Protein AF-A0A6B9ZEC3-F1 (afdb_monomer)

InterPro domains:
  IPR025449 Wadjet protein JetB [PF13835] (4-52)

Sequence (70 aa):
MPV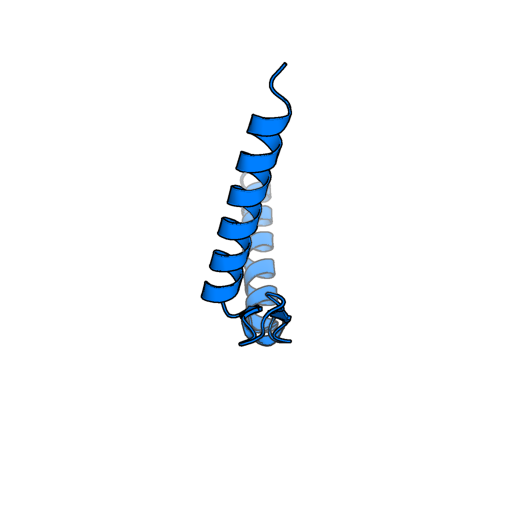ATDEAKQQDKVHTTINKIIDLGFLRKLDDQEQNYEIHRIIKGFVNAEVIDDTLRRLQQHAEDKQITE

Mean predicted aligned error: 12.52 Å

Radius of gyration: 20.13 Å; Cα contacts (8 Å, |Δi|>4): 31; chains: 1; bounding box: 41×38×44 Å

pLDDT: mean 82.17, std 13.35, range [50.72, 96.44]

Nearest PDB structures (foldseek):
  7el2-assembly1_B-2  TM=4.881E-01  e=1.914E+00  Acinetobacter baumannii
  4aih-assembly1_A  TM=4.759E-01  e=5.503E+00  Yersinia pseudotuberculosis YPIII
  2rdp-assembly1_A-2  TM=4.879E-01  e=4.780E+00  Geobacillus stearothermophilus

Structure (mmCIF, N/CA/C/O backbone):
data_AF-A0A6B9ZEC3-F1
#
_entry.id   AF-A0A6B9ZEC3-F1
#
loop_
_atom_site.group_PDB
_atom_site.id
_atom_site.type_symbol
_atom_site.label_atom_id
_atom_site.label_alt_id
_atom_site.label_comp_id
_atom_site.label_asym_id
_atom_site.label_entity_id
_atom_site.label_seq_id
_atom_site.pdbx_PDB_ins_code
_atom_site.Cartn_x
_atom_site.Cartn_y
_atom_site.Cartn_z
_atom_site.occupancy
_atom_site.B_iso_or_equiv
_atom_site.auth_seq_id
_atom_site.auth_comp_id
_atom_site.auth_asym_id
_atom_site.auth_atom_id
_atom_site.pdbx_PDB_model_num
ATOM 1 N N . MET A 1 1 ? -7.732 28.841 21.958 1.00 55.03 1 MET A N 1
ATOM 2 C CA . MET A 1 1 ? -7.031 27.540 22.000 1.00 55.03 1 MET A CA 1
ATOM 3 C C . MET A 1 1 ? -7.687 26.601 20.994 1.00 55.03 1 MET A C 1
ATOM 5 O O . MET A 1 1 ? -8.888 26.406 21.130 1.00 55.03 1 MET A O 1
ATOM 9 N N . PRO A 1 2 ? -6.959 26.047 20.006 1.00 55.00 2 PRO A N 1
ATOM 10 C CA . PRO A 1 2 ? -7.440 24.882 19.269 1.00 55.00 2 PRO A CA 1
ATOM 1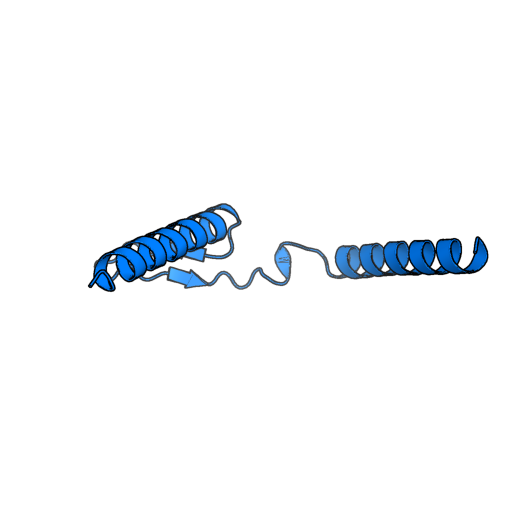1 C C . PRO A 1 2 ? -6.319 23.838 19.122 1.00 55.00 2 PRO A C 1
ATOM 13 O O . PRO A 1 2 ? -5.660 23.774 18.093 1.00 55.00 2 PRO A O 1
ATOM 16 N N . VAL A 1 3 ? -6.076 23.043 20.164 1.00 58.34 3 VAL A N 1
ATOM 17 C CA . VAL A 1 3 ? -5.162 21.881 20.088 1.00 58.34 3 VAL A CA 1
ATOM 18 C C . VAL A 1 3 ? -5.943 20.641 19.625 1.00 58.34 3 VAL A C 1
ATOM 20 O O . VAL A 1 3 ? -5.510 19.921 18.735 1.00 58.34 3 VAL A O 1
ATOM 23 N N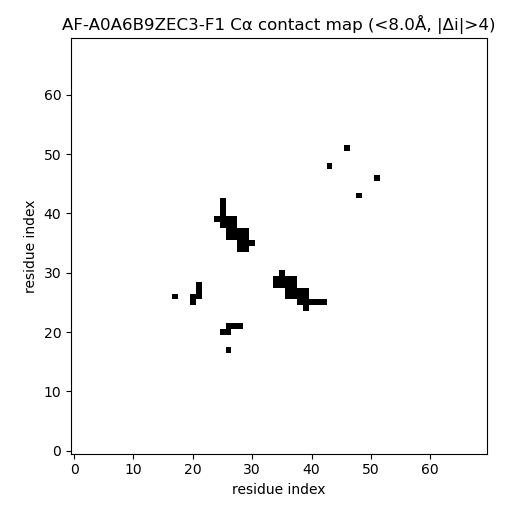 . ALA A 1 4 ? -7.182 20.483 20.107 1.00 61.31 4 ALA A N 1
ATOM 24 C CA . ALA A 1 4 ? -8.057 19.354 19.774 1.00 61.31 4 ALA A CA 1
ATOM 25 C C . ALA A 1 4 ? -8.407 19.231 18.274 1.00 61.31 4 ALA A C 1
ATOM 27 O O . ALA A 1 4 ? -8.599 18.129 17.767 1.00 61.31 4 ALA A O 1
ATOM 28 N N . THR A 1 5 ? -8.485 20.346 17.537 1.00 67.00 5 THR A N 1
ATOM 29 C CA . THR A 1 5 ? -8.752 20.316 16.085 1.00 67.00 5 THR A CA 1
ATOM 30 C C . THR A 1 5 ? -7.581 19.729 15.293 1.00 67.00 5 THR A C 1
ATOM 32 O O . THR A 1 5 ? -7.792 19.195 14.205 1.00 67.00 5 THR A O 1
ATOM 35 N N . ASP A 1 6 ? -6.357 19.840 15.811 1.00 79.69 6 ASP A N 1
ATOM 36 C CA . ASP A 1 6 ? -5.161 19.317 15.148 1.00 79.69 6 ASP A CA 1
ATOM 37 C C . ASP A 1 6 ? -5.040 17.801 15.358 1.00 79.69 6 ASP A C 1
ATOM 39 O O . ASP A 1 6 ? -4.853 17.050 14.403 1.00 79.69 6 ASP A O 1
ATOM 43 N N . GLU A 1 7 ? -5.300 17.332 16.582 1.00 82.44 7 GLU A N 1
ATOM 44 C CA . GLU A 1 7 ? -5.298 15.904 16.922 1.00 82.44 7 GLU A CA 1
ATOM 45 C C . GLU A 1 7 ? -6.317 15.107 16.097 1.00 82.44 7 GLU A C 1
ATOM 47 O O . GLU A 1 7 ? -5.974 14.065 15.539 1.00 82.44 7 GLU A O 1
ATOM 52 N N . ALA A 1 8 ? -7.544 15.615 15.934 1.00 86.25 8 ALA A N 1
ATOM 53 C CA . ALA A 1 8 ? -8.560 14.962 15.104 1.00 86.25 8 ALA A CA 1
ATOM 54 C C . ALA A 1 8 ? -8.102 14.821 13.639 1.00 86.25 8 ALA A C 1
ATOM 56 O O . ALA A 1 8 ? -8.163 13.738 13.059 1.00 86.25 8 ALA A O 1
ATOM 57 N N . LYS A 1 9 ? -7.540 15.891 13.059 1.00 86.50 9 LYS A N 1
ATOM 58 C CA . LYS A 1 9 ? -6.987 15.859 11.694 1.00 86.50 9 LYS A CA 1
ATOM 59 C C . LYS A 1 9 ? -5.803 14.906 11.572 1.00 86.50 9 LYS A C 1
ATOM 61 O O . LYS A 1 9 ? -5.584 14.326 10.507 1.00 86.50 9 LYS A O 1
ATOM 66 N N . GLN A 1 10 ? -5.002 14.775 12.623 1.00 88.56 10 GLN A N 1
ATOM 67 C CA . GLN A 1 10 ? -3.882 13.847 12.652 1.00 88.56 10 GLN A CA 1
ATOM 68 C C . GLN A 1 10 ? -4.373 12.396 12.662 1.00 88.56 10 GLN A C 1
ATOM 70 O O . GLN A 1 10 ? -3.867 11.593 11.879 1.00 88.56 10 GLN A O 1
ATOM 75 N N . GLN A 1 11 ? -5.392 12.078 13.464 1.00 88.75 11 GLN A N 1
ATOM 76 C CA . GLN A 1 11 ? -6.018 10.752 13.483 1.00 88.75 11 GLN A CA 1
ATOM 77 C C . GLN A 1 11 ? -6.618 10.389 12.117 1.00 88.75 11 GLN A C 1
ATOM 79 O O . GLN A 1 11 ? -6.343 9.311 11.588 1.00 88.75 11 GLN A O 1
ATOM 84 N N . ASP A 1 12 ? -7.321 11.322 11.472 1.00 91.19 12 ASP A N 1
ATOM 85 C CA . ASP A 1 12 ? -7.883 11.111 10.131 1.00 91.19 12 ASP A CA 1
ATOM 86 C C . ASP A 1 12 ? -6.799 10.814 9.082 1.00 91.19 12 ASP A C 1
ATOM 88 O O . ASP A 1 12 ? -6.954 9.936 8.224 1.00 91.19 12 ASP A O 1
ATOM 92 N N . LYS A 1 13 ? -5.660 11.517 9.155 1.00 91.12 13 LYS A N 1
ATOM 93 C CA . LYS A 1 13 ? -4.499 11.266 8.284 1.00 91.12 13 LYS A CA 1
ATOM 94 C C . LYS A 1 13 ? -3.896 9.884 8.522 1.00 91.12 13 LYS A C 1
ATOM 96 O O . LYS A 1 13 ? -3.529 9.214 7.551 1.00 91.12 13 LYS A O 1
ATOM 101 N N . VAL A 1 14 ? -3.797 9.454 9.780 1.00 92.31 14 VAL A N 1
ATOM 102 C CA . VAL A 1 14 ? -3.307 8.116 10.139 1.00 92.31 14 VAL A CA 1
ATOM 103 C C . VAL A 1 14 ? -4.238 7.050 9.566 1.00 92.31 14 VAL A C 1
ATOM 105 O O . VAL A 1 14 ? -3.775 6.190 8.820 1.00 92.31 14 VAL A O 1
ATOM 108 N N . HIS A 1 15 ? -5.548 7.161 9.793 1.00 92.44 15 HIS A N 1
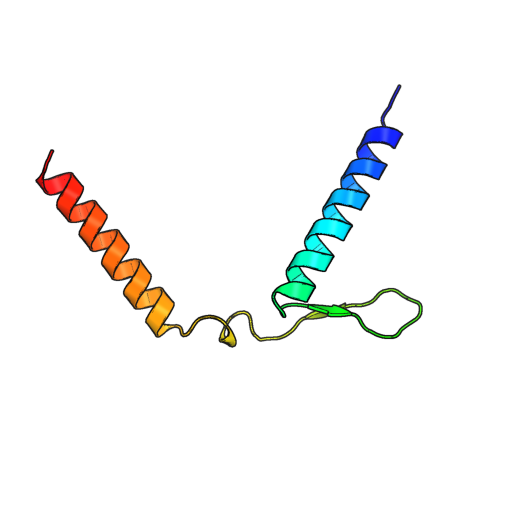ATOM 109 C CA . HIS A 1 15 ? -6.544 6.231 9.247 1.00 92.44 15 HIS A CA 1
ATOM 110 C C . HIS A 1 15 ? -6.513 6.168 7.716 1.00 92.44 15 HIS A C 1
ATOM 112 O O . HIS A 1 15 ? -6.497 5.086 7.130 1.00 92.44 15 HIS A O 1
ATOM 118 N N . THR A 1 16 ? -6.429 7.324 7.053 1.00 95.44 16 THR A N 1
ATOM 119 C CA . THR A 1 16 ? -6.313 7.400 5.589 1.00 95.44 16 THR A CA 1
ATOM 120 C C . THR A 1 16 ? -5.065 6.673 5.088 1.00 95.44 16 THR A C 1
ATOM 122 O O . THR A 1 16 ? -5.101 6.001 4.058 1.00 95.44 16 THR A O 1
ATOM 125 N N . THR A 1 17 ? -3.951 6.800 5.807 1.00 92.88 17 THR A N 1
ATOM 126 C CA . THR A 1 17 ? -2.688 6.149 5.445 1.00 92.88 17 THR A CA 1
ATOM 127 C C . THR A 1 17 ? -2.761 4.640 5.661 1.00 92.88 17 THR A C 1
ATOM 129 O O . THR A 1 17 ? -2.344 3.892 4.783 1.00 92.88 17 THR A O 1
ATOM 132 N N . ILE A 1 18 ? -3.348 4.185 6.771 1.00 91.62 18 ILE A N 1
ATOM 133 C CA . ILE A 1 18 ? -3.564 2.758 7.048 1.00 91.62 18 ILE A CA 1
ATOM 134 C C . ILE A 1 18 ? -4.391 2.114 5.932 1.00 91.62 18 ILE A C 1
ATOM 136 O O . ILE A 1 18 ? -3.971 1.097 5.387 1.00 91.62 18 ILE A O 1
ATOM 140 N N . ASN A 1 19 ? -5.502 2.737 5.526 1.00 93.38 19 ASN A N 1
ATOM 141 C CA . ASN A 1 19 ? -6.343 2.217 4.443 1.00 93.38 19 ASN A CA 1
ATOM 142 C C . ASN A 1 19 ? -5.566 2.081 3.127 1.00 93.38 19 ASN A C 1
ATOM 144 O O . ASN A 1 19 ? -5.615 1.031 2.499 1.00 93.38 19 ASN A O 1
ATOM 148 N N . LYS A 1 20 ? -4.753 3.081 2.761 1.00 92.31 20 LYS A N 1
ATOM 149 C CA . LYS A 1 20 ? -3.888 2.986 1.572 1.00 92.31 20 LYS A CA 1
ATOM 150 C C . LYS A 1 20 ? -2.913 1.813 1.655 1.00 92.31 20 LYS A C 1
ATOM 152 O O . LYS A 1 20 ? -2.667 1.145 0.661 1.00 92.31 20 LYS A O 1
ATOM 157 N N . ILE A 1 21 ? -2.331 1.567 2.825 1.00 88.12 21 ILE A N 1
ATOM 158 C CA . ILE A 1 21 ? -1.379 0.468 3.026 1.00 88.12 21 ILE A CA 1
ATOM 159 C C . ILE A 1 21 ? -2.090 -0.899 2.947 1.00 88.12 21 ILE A C 1
ATOM 161 O O . ILE A 1 21 ? -1.495 -1.863 2.458 1.00 88.12 21 ILE A O 1
ATOM 165 N N . ILE A 1 22 ? -3.356 -0.982 3.371 1.00 89.81 22 ILE A N 1
ATOM 166 C CA . ILE A 1 22 ? -4.218 -2.159 3.170 1.00 89.81 22 ILE A CA 1
ATOM 167 C C . ILE A 1 22 ? -4.508 -2.365 1.681 1.00 89.81 22 ILE A C 1
ATOM 169 O O . ILE A 1 22 ? -4.314 -3.472 1.187 1.00 89.81 22 ILE A O 1
ATOM 173 N N . ASP A 1 23 ? -4.892 -1.311 0.957 1.00 88.75 23 ASP A N 1
ATOM 174 C CA . ASP A 1 23 ? -5.168 -1.374 -0.487 1.00 88.75 23 ASP A CA 1
ATOM 175 C C . ASP A 1 23 ? -3.936 -1.824 -1.288 1.00 88.75 23 ASP A C 1
ATOM 177 O O . ASP A 1 23 ? -4.045 -2.559 -2.268 1.00 88.75 23 ASP A O 1
ATOM 181 N N . LEU A 1 24 ? -2.743 -1.422 -0.841 1.00 85.69 24 LEU A N 1
ATOM 182 C CA . LEU A 1 24 ? -1.462 -1.856 -1.404 1.00 85.69 24 LEU A CA 1
ATOM 183 C C . LEU A 1 24 ? -1.080 -3.301 -1.025 1.00 85.69 24 LEU A C 1
ATOM 185 O O . LEU A 1 24 ? -0.099 -3.823 -1.547 1.00 85.69 24 LEU A O 1
ATOM 189 N N . GLY A 1 25 ? -1.818 -3.951 -0.121 1.00 83.06 25 GLY A N 1
ATOM 190 C CA . GLY A 1 25 ? -1.596 -5.340 0.291 1.00 83.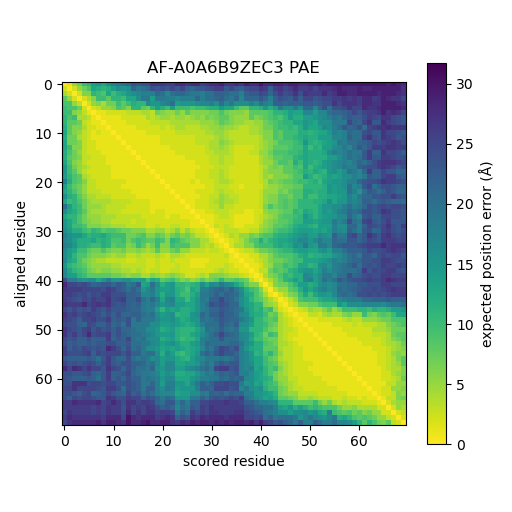06 25 GLY A CA 1
ATOM 191 C C . GLY A 1 25 ? -0.513 -5.542 1.356 1.00 83.06 25 GLY A C 1
ATOM 192 O O . GLY A 1 25 ? -0.144 -6.680 1.647 1.00 83.06 25 GLY A O 1
ATOM 193 N N . PHE A 1 26 ? 0.004 -4.473 1.971 1.00 83.31 26 PHE A N 1
ATOM 194 C CA . PHE A 1 26 ? 1.038 -4.570 3.013 1.00 83.31 26 PHE A CA 1
ATOM 195 C C . PHE A 1 26 ? 0.466 -4.849 4.406 1.00 83.31 26 PHE A C 1
ATOM 197 O O . PHE A 1 26 ? 1.151 -5.436 5.244 1.00 83.31 26 PHE A O 1
ATOM 204 N N . LEU A 1 27 ? -0.787 -4.464 4.650 1.00 89.75 27 LEU A N 1
ATOM 205 C CA . LEU A 1 27 ? -1.508 -4.755 5.888 1.00 89.75 27 LEU A CA 1
ATOM 206 C C . LEU A 1 27 ? -2.773 -5.557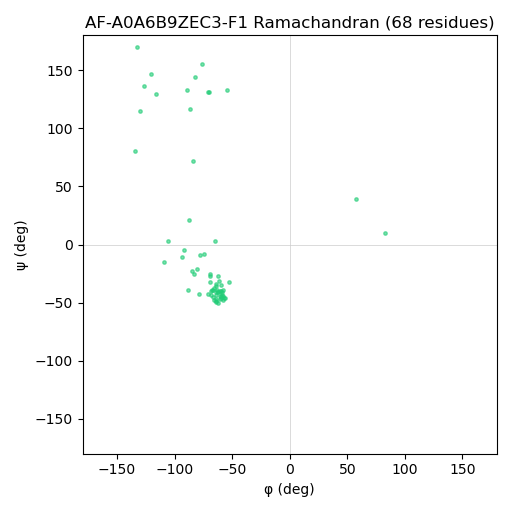 5.599 1.00 89.75 27 LEU A C 1
ATOM 208 O O . LEU A 1 27 ? -3.438 -5.350 4.587 1.00 89.75 27 LEU A O 1
ATOM 212 N N . ARG A 1 28 ? -3.131 -6.439 6.530 1.00 89.38 28 ARG A N 1
ATOM 213 C CA . ARG A 1 28 ? -4.454 -7.061 6.606 1.00 89.38 28 ARG A CA 1
ATOM 214 C C . ARG A 1 28 ? -5.119 -6.622 7.892 1.00 89.38 28 ARG A C 1
ATOM 216 O O . ARG A 1 28 ? -4.525 -6.760 8.958 1.00 89.38 28 ARG A O 1
ATOM 223 N N . LYS A 1 29 ? -6.352 -6.131 7.814 1.00 92.00 29 LYS A N 1
ATOM 224 C CA . LYS A 1 29 ? -7.151 -5.911 9.019 1.00 92.00 29 LYS A CA 1
ATOM 225 C C . LYS A 1 29 ? -7.569 -7.262 9.604 1.00 92.00 29 LYS A C 1
ATOM 227 O O . LYS A 1 29 ? -8.031 -8.127 8.856 1.00 92.00 29 LYS A O 1
ATOM 232 N N . LEU A 1 30 ? -7.379 -7.445 10.907 1.00 92.50 30 LEU A N 1
ATOM 233 C CA . LEU A 1 30 ? -7.882 -8.614 11.620 1.00 92.50 30 LEU A CA 1
ATOM 234 C C . LEU A 1 30 ? -9.353 -8.400 11.981 1.00 92.50 30 LEU A C 1
ATOM 236 O O . LEU A 1 30 ? -9.782 -7.280 12.262 1.00 92.50 30 LEU A O 1
ATOM 240 N N . ASP A 1 31 ? -10.128 -9.479 11.931 1.00 88.56 31 ASP A N 1
ATOM 241 C CA . ASP A 1 31 ? -11.516 -9.475 12.390 1.00 88.56 31 ASP A CA 1
ATOM 242 C C . ASP A 1 31 ? -11.536 -9.706 13.906 1.00 88.56 31 ASP A C 1
ATOM 244 O O . ASP A 1 31 ? -11.821 -10.799 14.395 1.00 88.56 31 ASP A O 1
ATOM 248 N N . ASP A 1 32 ? -11.103 -8.686 14.648 1.00 90.44 32 ASP A N 1
ATOM 249 C CA . ASP A 1 32 ? -11.119 -8.659 16.104 1.00 90.44 32 ASP A CA 1
ATOM 250 C C . ASP A 1 32 ? -11.698 -7.345 16.648 1.00 90.44 32 ASP A C 1
ATOM 252 O O . ASP A 1 32 ? -11.974 -6.390 15.920 1.00 90.44 32 ASP A O 1
ATOM 256 N N . GLN A 1 33 ? -11.935 -7.317 17.959 1.00 82.31 33 GLN A N 1
ATOM 257 C CA . GLN A 1 33 ? -12.527 -6.165 18.644 1.00 82.31 33 GLN A CA 1
ATOM 258 C C . GLN A 1 33 ? -11.518 -5.031 18.895 1.00 82.31 33 GLN A C 1
ATOM 260 O O . GLN A 1 33 ? -11.910 -3.945 19.315 1.00 82.31 33 GLN A O 1
ATOM 265 N N . GLU A 1 34 ? -10.230 -5.271 18.649 1.00 85.06 34 GLU A N 1
ATOM 266 C CA . GLU A 1 34 ? -9.129 -4.394 19.058 1.00 85.06 34 GLU A CA 1
ATOM 267 C C . GLU A 1 34 ? -8.525 -3.600 17.891 1.00 85.06 34 GLU A C 1
ATOM 269 O O . GLU A 1 34 ? -7.597 -2.822 18.091 1.00 85.06 34 GLU A O 1
ATOM 274 N N . GLN A 1 35 ? -9.085 -3.732 16.682 1.00 84.50 35 GLN A N 1
ATOM 275 C CA . GLN A 1 35 ? -8.583 -3.083 15.466 1.00 84.50 35 GLN A CA 1
ATOM 276 C C . GLN A 1 35 ? -7.124 -3.447 15.163 1.00 84.50 35 GLN A C 1
ATOM 278 O O . GLN A 1 35 ? -6.345 -2.599 14.719 1.00 84.50 35 GLN A O 1
ATOM 283 N N . ASN A 1 36 ? -6.748 -4.707 15.375 1.00 90.44 36 ASN A N 1
ATOM 284 C CA . ASN A 1 36 ? -5.394 -5.137 15.068 1.00 90.44 36 ASN A CA 1
ATOM 285 C C . ASN A 1 36 ? -5.181 -5.318 13.557 1.00 90.44 36 ASN A C 1
ATOM 287 O O . ASN A 1 36 ? -6.102 -5.590 12.777 1.00 90.44 36 ASN A O 1
ATOM 291 N N . TYR A 1 37 ? -3.918 -5.200 13.148 1.00 91.44 37 TYR A N 1
ATOM 292 C CA . TYR A 1 37 ? -3.482 -5.411 11.772 1.00 91.44 37 TYR A CA 1
ATOM 293 C C . TYR A 1 37 ? -2.342 -6.421 11.729 1.00 91.44 37 TYR A C 1
ATOM 295 O O . TYR A 1 37 ? -1.389 -6.346 12.503 1.00 91.44 37 TYR A O 1
ATOM 303 N N . GLU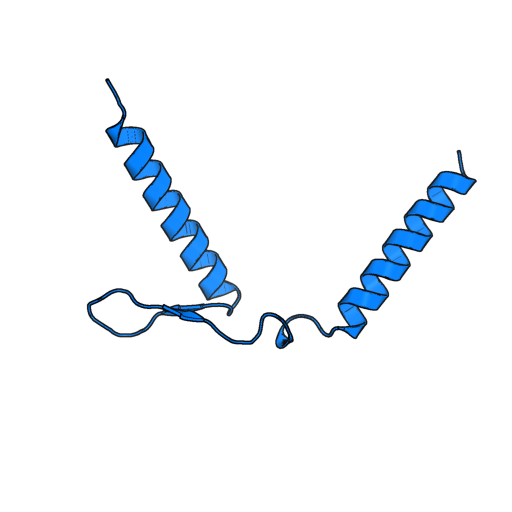 A 1 38 ? -2.413 -7.341 10.776 1.00 88.25 38 GLU A N 1
ATOM 304 C CA . GLU A 1 38 ? -1.302 -8.217 10.433 1.00 88.25 38 GLU A CA 1
ATOM 305 C C . GLU A 1 38 ? -0.434 -7.551 9.359 1.00 88.25 38 GLU A C 1
ATOM 307 O O . GLU A 1 38 ? -0.940 -7.050 8.350 1.00 88.25 38 GLU A O 1
ATOM 312 N N . ILE A 1 39 ? 0.885 -7.564 9.567 1.00 88.12 39 ILE A N 1
ATOM 313 C CA . ILE A 1 39 ? 1.862 -7.070 8.594 1.00 88.12 39 ILE A CA 1
ATOM 314 C C . ILE A 1 39 ? 2.209 -8.200 7.626 1.00 88.12 39 ILE A C 1
ATOM 316 O O . ILE A 1 39 ? 2.815 -9.201 8.014 1.00 88.12 39 ILE A O 1
ATOM 320 N N . HIS A 1 40 ? 1.891 -8.026 6.344 1.00 81.88 40 HIS A N 1
ATOM 321 C CA . HIS A 1 40 ? 2.322 -8.964 5.317 1.00 81.88 40 HIS A CA 1
ATOM 322 C C . HIS A 1 40 ? 3.835 -8.847 5.102 1.00 81.88 40 HIS A C 1
ATOM 324 O O . HIS A 1 40 ? 4.384 -7.772 4.865 1.00 81.88 40 HIS A O 1
ATOM 330 N N . ARG A 1 41 ? 4.530 -9.990 5.090 1.00 68.25 41 ARG A N 1
ATOM 331 C CA . ARG A 1 41 ? 5.993 -10.106 4.899 1.00 68.25 41 ARG A CA 1
ATOM 332 C C . ARG A 1 41 ? 6.485 -9.650 3.504 1.00 68.25 41 ARG A C 1
ATOM 334 O O . ARG A 1 41 ? 7.672 -9.742 3.200 1.00 68.25 41 ARG A O 1
ATOM 341 N N . ILE A 1 42 ? 5.578 -9.155 2.655 1.00 60.28 42 ILE A N 1
ATOM 342 C CA . ILE A 1 42 ? 5.713 -8.940 1.206 1.00 60.28 42 ILE A CA 1
ATOM 343 C C . ILE A 1 42 ? 6.309 -7.558 0.865 1.00 60.28 42 ILE A C 1
ATOM 345 O O . ILE A 1 42 ? 6.241 -7.117 -0.273 1.00 60.28 42 ILE A O 1
ATOM 349 N N . ILE A 1 43 ? 7.012 -6.880 1.778 1.00 56.09 43 ILE A N 1
ATOM 350 C CA . ILE A 1 43 ? 7.839 -5.727 1.356 1.00 56.09 43 ILE A CA 1
ATOM 351 C C . ILE A 1 43 ? 8.948 -6.185 0.376 1.00 56.09 43 ILE A C 1
ATOM 353 O O . ILE A 1 43 ? 9.325 -5.440 -0.519 1.00 56.09 43 ILE A O 1
ATOM 357 N N . LYS A 1 44 ? 9.391 -7.453 0.454 1.00 52.84 44 LYS A N 1
ATOM 358 C CA . LYS A 1 44 ? 10.314 -8.085 -0.517 1.00 52.84 44 LYS A CA 1
ATOM 359 C C . LYS A 1 44 ? 9.643 -8.839 -1.678 1.00 52.84 44 LYS A C 1
ATOM 361 O O . LYS A 1 44 ? 10.355 -9.360 -2.527 1.00 52.84 44 LYS A O 1
ATOM 366 N N . GLY A 1 45 ? 8.315 -8.961 -1.699 1.00 57.62 45 GLY A N 1
ATOM 367 C CA . GLY A 1 45 ? 7.607 -9.766 -2.707 1.00 57.62 45 GLY A CA 1
ATOM 368 C C . GLY A 1 45 ? 6.815 -8.959 -3.737 1.00 57.62 45 GLY A C 1
ATOM 369 O O . GLY A 1 45 ? 6.451 -9.512 -4.767 1.00 57.62 45 GLY A O 1
ATOM 370 N N . PHE A 1 46 ? 6.560 -7.669 -3.486 1.00 54.72 46 PHE A N 1
ATOM 371 C CA . PHE A 1 46 ? 5.825 -6.802 -4.417 1.00 54.72 46 PHE A CA 1
ATOM 372 C C . PHE A 1 46 ? 6.713 -6.183 -5.500 1.00 54.72 46 PHE A C 1
ATOM 374 O O . PHE A 1 46 ? 6.223 -5.836 -6.571 1.00 54.72 46 PHE A O 1
ATOM 381 N N . VAL A 1 47 ? 8.019 -6.076 -5.249 1.00 63.62 47 VAL A N 1
ATOM 382 C CA . VAL A 1 47 ? 8.997 -5.633 -6.242 1.00 63.62 47 VAL A CA 1
ATOM 383 C C . VAL A 1 47 ? 10.130 -6.646 -6.246 1.00 63.62 47 VAL A C 1
ATOM 385 O O . VAL A 1 47 ? 10.814 -6.821 -5.236 1.00 63.62 47 VAL A O 1
ATOM 388 N N . ASN A 1 48 ? 10.296 -7.349 -7.368 1.00 74.50 48 ASN A N 1
ATOM 389 C CA . ASN A 1 48 ? 11.438 -8.234 -7.579 1.00 74.50 48 ASN A CA 1
ATOM 390 C C . ASN A 1 48 ? 12.728 -7.419 -7.347 1.00 74.50 48 ASN A C 1
ATOM 392 O O . ASN A 1 48 ? 12.846 -6.302 -7.848 1.00 74.50 48 ASN A O 1
ATOM 396 N N . ALA A 1 49 ? 13.680 -7.959 -6.581 1.00 75.31 49 ALA A N 1
ATOM 397 C CA . ALA A 1 49 ? 14.971 -7.312 -6.333 1.00 75.31 49 ALA A CA 1
ATOM 398 C C . ALA A 1 49 ? 15.687 -6.920 -7.639 1.00 75.31 49 ALA A C 1
ATOM 400 O O . ALA A 1 49 ? 16.333 -5.881 -7.694 1.00 75.31 49 ALA A O 1
ATOM 401 N N . GLU A 1 50 ? 15.490 -7.698 -8.701 1.00 81.81 50 GLU A N 1
ATOM 402 C CA . GLU A 1 50 ? 15.948 -7.407 -10.059 1.00 81.81 50 GLU A CA 1
ATOM 403 C C . GLU A 1 50 ? 15.323 -6.128 -10.631 1.00 81.81 50 GLU A C 1
ATOM 405 O O . GLU A 1 50 ? 16.026 -5.305 -11.199 1.00 81.81 50 GLU A O 1
ATOM 410 N N . VAL A 1 51 ? 14.027 -5.886 -10.403 1.00 85.12 51 VAL A N 1
ATOM 411 C CA . VAL A 1 51 ? 13.347 -4.652 -10.841 1.00 85.12 51 VAL A CA 1
ATOM 412 C C . VAL A 1 51 ? 13.899 -3.434 -10.105 1.00 85.12 51 VAL A C 1
ATOM 414 O O . VAL A 1 51 ? 14.043 -2.368 -10.705 1.00 85.12 51 VAL A O 1
ATOM 417 N N . ILE A 1 52 ? 14.219 -3.574 -8.815 1.00 82.69 52 ILE A N 1
ATOM 418 C CA . ILE A 1 52 ? 14.849 -2.501 -8.032 1.00 82.69 52 ILE A CA 1
ATOM 419 C C . ILE A 1 52 ? 16.234 -2.186 -8.602 1.00 82.69 52 ILE A C 1
ATOM 421 O O . ILE A 1 52 ? 16.556 -1.018 -8.817 1.00 82.69 52 ILE A O 1
ATOM 425 N N . ASP A 1 53 ? 17.024 -3.221 -8.869 1.00 88.94 53 ASP A N 1
ATOM 426 C CA . ASP A 1 53 ? 18.389 -3.087 -9.367 1.00 88.94 53 ASP A CA 1
ATOM 427 C C . ASP A 1 53 ? 18.428 -2.487 -10.784 1.00 88.94 53 ASP A C 1
ATOM 429 O O . ASP A 1 53 ? 19.149 -1.522 -11.035 1.00 88.94 53 ASP A O 1
ATOM 433 N N . ASP A 1 54 ? 17.567 -2.960 -11.687 1.00 93.25 54 ASP A N 1
ATOM 434 C CA . ASP A 1 54 ? 17.420 -2.413 -13.041 1.00 93.25 54 ASP A CA 1
ATOM 435 C C . ASP A 1 54 ? 16.952 -0.957 -13.035 1.00 93.25 54 ASP A C 1
ATOM 437 O O . ASP A 1 54 ? 17.440 -0.128 -13.810 1.00 93.25 54 ASP A O 1
ATOM 441 N N . THR A 1 55 ? 16.006 -0.622 -12.154 1.00 91.44 55 THR A N 1
ATOM 442 C CA . THR A 1 55 ? 15.520 0.755 -12.018 1.00 91.44 55 THR A CA 1
ATOM 443 C C . THR A 1 55 ? 16.637 1.672 -11.527 1.00 91.44 55 THR A C 1
ATOM 445 O O . THR A 1 55 ? 16.817 2.762 -12.072 1.00 91.44 55 THR A O 1
ATOM 448 N N . LEU A 1 56 ? 17.423 1.224 -10.544 1.00 94.06 56 LEU A N 1
ATOM 449 C CA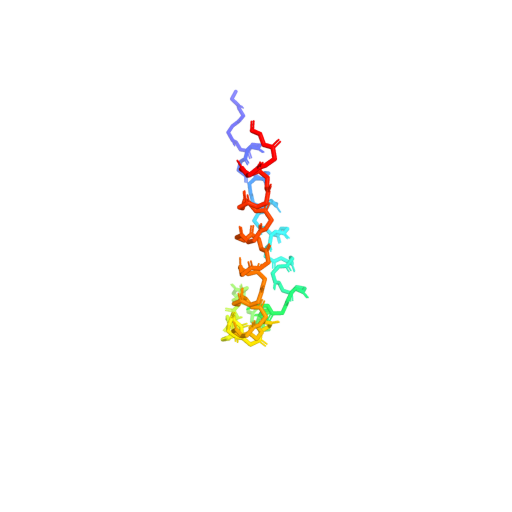 . LEU A 1 56 ? 18.570 1.971 -10.037 1.00 94.06 56 LEU A CA 1
ATOM 450 C C . LEU A 1 56 ? 19.611 2.220 -11.137 1.00 94.06 56 LEU A C 1
ATOM 452 O O . LEU A 1 56 ? 20.026 3.365 -11.320 1.00 94.06 56 LEU A O 1
ATOM 456 N N . ARG A 1 57 ? 19.963 1.193 -11.921 1.00 96.44 57 ARG A N 1
ATOM 457 C CA . ARG A 1 57 ? 20.914 1.315 -13.042 1.00 96.44 57 ARG A CA 1
ATOM 458 C C . ARG A 1 57 ? 20.469 2.357 -14.066 1.00 96.44 57 ARG A C 1
ATOM 460 O O . ARG A 1 57 ? 21.266 3.200 -14.465 1.00 96.44 57 ARG A O 1
ATOM 467 N N . ARG A 1 58 ? 19.191 2.347 -14.465 1.00 95.50 58 ARG A N 1
ATOM 468 C CA . ARG A 1 58 ? 18.649 3.321 -15.434 1.00 95.50 58 ARG A CA 1
ATOM 469 C C . ARG A 1 58 ? 18.699 4.754 -14.909 1.00 95.50 58 ARG A C 1
ATOM 471 O O . ARG A 1 58 ? 18.984 5.675 -15.669 1.00 95.50 58 ARG A O 1
ATOM 478 N N . LEU A 1 59 ? 18.424 4.951 -13.619 1.00 95.56 59 LEU A N 1
ATOM 479 C CA . LEU A 1 59 ? 18.508 6.271 -12.991 1.00 95.56 59 LEU A CA 1
ATOM 480 C C . LEU A 1 59 ? 19.953 6.779 -12.923 1.00 95.56 59 LEU A C 1
ATOM 482 O O . LEU A 1 59 ? 20.181 7.962 -13.164 1.00 95.56 59 LEU A O 1
ATOM 486 N N . GLN A 1 60 ? 20.915 5.900 -12.635 1.00 96.25 60 GLN A N 1
ATOM 487 C CA . GLN A 1 60 ? 22.341 6.239 -12.634 1.00 96.25 60 GLN A CA 1
ATOM 488 C C . GLN A 1 60 ? 22.824 6.632 -14.031 1.00 96.25 60 GLN A C 1
ATOM 490 O O . GLN A 1 60 ? 23.389 7.708 -14.183 1.00 96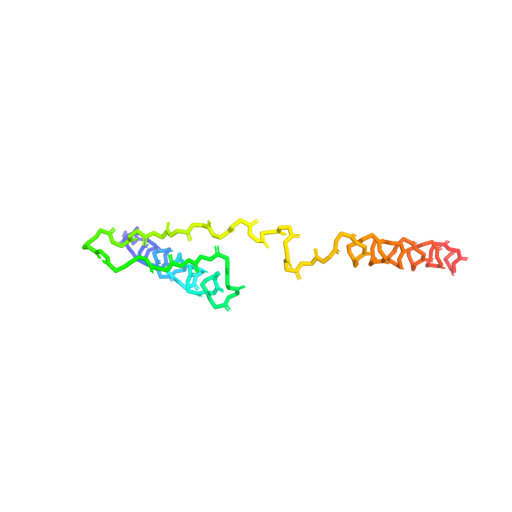.25 60 GLN A O 1
ATOM 495 N N . GLN A 1 61 ? 22.498 5.834 -15.052 1.00 95.56 61 GLN A N 1
ATOM 496 C CA . GLN A 1 61 ? 22.816 6.153 -16.448 1.00 95.56 61 GLN A CA 1
ATOM 497 C C . GLN A 1 61 ? 22.240 7.507 -16.866 1.00 95.56 61 GLN A C 1
ATOM 499 O O . GLN A 1 61 ? 22.943 8.340 -17.420 1.00 95.56 61 GLN A O 1
ATOM 504 N N . HIS A 1 62 ? 20.977 7.778 -16.530 1.00 94.19 62 HIS A N 1
ATOM 505 C CA . HIS A 1 62 ? 20.368 9.066 -16.852 1.00 94.19 62 HIS A CA 1
ATOM 506 C C . HIS A 1 62 ? 21.048 10.248 -16.140 1.00 94.19 62 HIS A C 1
ATOM 508 O O . HIS A 1 62 ? 21.141 11.340 -16.701 1.00 94.19 62 HIS A O 1
ATOM 514 N N . ALA A 1 63 ? 21.499 10.054 -14.898 1.00 93.62 63 ALA A N 1
ATOM 515 C CA . ALA A 1 63 ? 22.235 11.072 -14.156 1.00 93.62 63 ALA A CA 1
ATOM 516 C C . ALA A 1 63 ? 23.628 11.325 -14.759 1.00 93.62 63 ALA A C 1
ATOM 518 O O . ALA A 1 63 ? 24.038 12.481 -14.862 1.00 93.62 63 ALA A O 1
ATOM 519 N N . GLU A 1 64 ? 24.319 10.268 -15.189 1.00 92.88 64 GLU A N 1
ATOM 520 C CA . GLU A 1 64 ? 25.607 10.343 -15.889 1.00 92.88 64 GLU A CA 1
ATOM 521 C C . GLU A 1 64 ? 25.464 11.049 -17.241 1.00 92.88 64 GLU A C 1
ATOM 523 O O . GLU A 1 64 ? 26.170 12.019 -17.500 1.00 92.88 64 GLU A O 1
ATOM 528 N N . ASP A 1 65 ? 24.489 10.651 -18.061 1.00 90.44 65 ASP A N 1
ATOM 529 C CA . ASP A 1 65 ? 24.217 11.273 -19.361 1.00 90.44 65 ASP A CA 1
ATOM 530 C C . ASP A 1 65 ? 23.925 12.775 -19.220 1.00 90.44 65 ASP A C 1
ATOM 532 O O . ASP A 1 65 ? 24.386 13.589 -20.025 1.00 90.44 65 ASP A O 1
ATOM 536 N N . LYS A 1 66 ? 23.194 13.171 -18.168 1.00 82.25 66 LYS A N 1
ATOM 537 C CA . LYS A 1 66 ? 22.956 14.588 -17.863 1.00 82.25 66 LYS A CA 1
ATOM 538 C C . LYS A 1 66 ? 24.221 15.332 -17.442 1.00 82.25 66 LYS A C 1
ATOM 540 O O . LYS A 1 66 ? 24.382 16.466 -17.869 1.00 82.25 66 LYS A O 1
ATOM 545 N N . GLN A 1 67 ? 25.112 14.718 -16.662 1.00 71.06 67 GLN A N 1
ATOM 546 C CA . GLN A 1 67 ? 26.401 15.324 -16.297 1.00 71.06 67 GLN A CA 1
ATOM 547 C C . GLN A 1 67 ? 27.378 15.433 -17.469 1.00 71.06 67 GLN A C 1
ATOM 549 O O . GLN A 1 67 ? 28.253 16.285 -17.441 1.00 71.06 67 GLN A O 1
ATOM 554 N N . ILE A 1 68 ? 27.253 14.576 -18.484 1.00 63.25 68 ILE A N 1
ATOM 555 C CA . ILE A 1 68 ? 28.088 14.623 -19.695 1.00 63.25 68 ILE A CA 1
ATOM 556 C C . ILE A 1 68 ? 27.577 15.685 -20.685 1.00 63.25 68 ILE A C 1
ATOM 558 O O . ILE A 1 68 ? 28.321 16.134 -21.556 1.00 63.25 68 ILE A O 1
ATOM 562 N N . THR A 1 69 ? 26.304 16.075 -20.572 1.00 58.38 69 THR A N 1
ATOM 563 C CA . THR A 1 69 ? 25.653 17.032 -21.481 1.00 58.38 69 THR A CA 1
ATOM 564 C C . THR A 1 69 ? 25.705 18.486 -20.968 1.00 58.38 69 THR A C 1
ATOM 566 O O . THR A 1 69 ? 25.399 19.399 -21.736 1.00 58.38 69 THR A O 1
ATOM 569 N N . GLU A 1 70 ? 26.108 18.714 -19.711 1.00 50.72 70 GLU A N 1
ATOM 570 C CA . GLU A 1 70 ? 26.432 20.036 -19.131 1.00 50.72 70 GLU A CA 1
ATOM 571 C C . GLU A 1 70 ? 27.942 20.322 -19.167 1.00 50.72 70 GLU A C 1
ATOM 573 O O . GLU A 1 70 ? 28.302 21.489 -19.449 1.00 50.72 70 GLU A O 1
#

Foldseek 3Di:
DPPVVVVVVVVVVVVVVVVVCVVVVQWDFDPDPPRDIDGDPCPCPVAPVVNVVVVVVVVVVVVVVVVVVD

Solvent-accessible surface area (backbone atoms only — not comparable to full-atom values): 4249 Å² total; per-residue (Å²): 140,75,66,69,67,52,54,55,55,49,51,52,50,50,54,55,49,53,51,52,39,36,76,72,60,46,35,41,79,47,98,57,96,77,73,49,68,48,76,46,87,47,81,69,67,79,51,54,69,65,59,55,52,54,51,51,51,55,53,50,52,53,52,49,56,52,63,74,73,108

Organism: NCBI:txid2703787

Secondary structure (DSSP, 8-state):
--SHHHHHHHHHHHHHHHHHHHHTTSEEE-SSTT--EEEPSGGGTSS-HHHHHHHHHHHHHHHHHHHHH-